Protein AF-A0A0Q9N3N2-F1 (afdb_monomer_lite)

Foldseek 3Di:
DDDDDDPDDDDDDDDDDPVVQPPHDDPDDDDDDDDDDDDDPDDDDDDDDPDPVDDPKFFPWKWKKWWWAPAFAQFKKFKFWFPDPPDDPVRDDPVNDTDGHDTFWMDDRDGHGDMDTITGNRVVCRVVPPHDTDMDMDTPGPDDTHIDDPVVDPVRHMDMDTDID

Structure (mmCIF, N/CA/C/O backbone):
data_AF-A0A0Q9N3N2-F1
#
_entry.id   AF-A0A0Q9N3N2-F1
#
loop_
_atom_site.group_PDB
_atom_site.id
_atom_site.type_symbol
_atom_site.label_atom_id
_atom_site.label_alt_id
_atom_site.label_comp_id
_atom_site.label_asym_id
_atom_site.label_entity_id
_atom_site.label_seq_id
_atom_site.pdbx_PDB_ins_code
_atom_site.Cartn_x
_atom_site.Cartn_y
_atom_site.Cartn_z
_atom_site.occupancy
_atom_site.B_iso_or_equiv
_atom_site.auth_seq_id
_atom_site.auth_comp_id
_atom_site.auth_asym_id
_atom_site.auth_atom_id
_atom_site.pdbx_PDB_model_num
ATOM 1 N N . MET A 1 1 ? -28.012 36.908 39.414 1.00 31.78 1 MET A N 1
ATOM 2 C CA . MET A 1 1 ? -27.547 35.702 40.121 1.00 31.78 1 MET A CA 1
ATOM 3 C C . MET A 1 1 ? -27.483 34.590 39.088 1.00 31.78 1 MET A C 1
ATOM 5 O O . MET A 1 1 ? -28.497 34.371 38.449 1.00 31.78 1 MET A O 1
ATOM 9 N N . LEU A 1 2 ? -26.283 34.022 38.917 1.00 21.62 2 LEU A N 1
ATOM 10 C CA . LEU A 1 2 ? -25.945 32.660 38.468 1.00 21.62 2 LEU A CA 1
ATOM 11 C C . LEU A 1 2 ? -26.595 32.115 37.179 1.00 21.62 2 LEU A C 1
ATOM 13 O O . LEU A 1 2 ? -27.801 31.908 37.106 1.00 21.62 2 LEU A O 1
ATOM 17 N N . GLY A 1 3 ? -25.739 31.846 36.188 1.00 49.81 3 GLY A N 1
ATOM 18 C CA . GLY A 1 3 ? -26.072 31.123 34.962 1.00 49.81 3 GLY A CA 1
ATOM 19 C C . GLY A 1 3 ? -25.975 29.601 35.103 1.00 49.81 3 GLY A C 1
ATOM 20 O O . GLY A 1 3 ? -25.542 29.087 36.134 1.00 49.81 3 GLY A O 1
ATOM 21 N N . VAL A 1 4 ? -26.366 28.907 34.032 1.00 34.12 4 VAL A N 1
ATOM 22 C CA . VAL A 1 4 ? -26.156 27.470 33.807 1.00 34.12 4 VAL A CA 1
ATOM 23 C C . VAL A 1 4 ? -25.870 27.294 32.315 1.00 34.12 4 VAL A C 1
ATOM 25 O O . VAL A 1 4 ? -26.721 27.633 31.493 1.00 34.12 4 VAL A O 1
ATOM 28 N N . ASP A 1 5 ? -24.681 26.804 31.968 1.00 52.81 5 ASP A N 1
ATOM 29 C CA . ASP A 1 5 ? -24.360 26.317 30.626 1.00 52.81 5 ASP A CA 1
ATOM 30 C C . ASP A 1 5 ? -24.075 24.804 30.653 1.00 52.81 5 ASP A C 1
ATOM 32 O O . ASP A 1 5 ? -23.889 24.200 31.709 1.00 52.81 5 ASP A O 1
ATOM 36 N N . ASN A 1 6 ? -24.154 24.187 29.473 1.00 50.66 6 ASN A N 1
ATOM 37 C CA . ASN A 1 6 ? -23.953 22.758 29.220 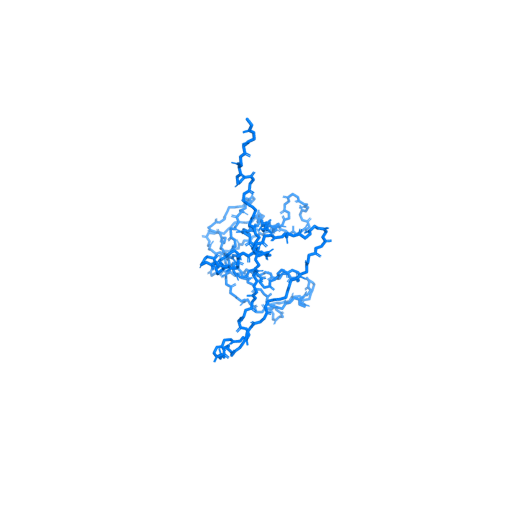1.00 50.66 6 ASN A CA 1
ATOM 38 C C . ASN A 1 6 ? -22.848 22.575 28.164 1.00 50.66 6 ASN A C 1
ATOM 40 O O . ASN A 1 6 ? -23.023 21.843 27.190 1.00 50.66 6 ASN A O 1
ATOM 44 N N . SER A 1 7 ? -21.756 23.335 28.271 1.00 47.00 7 SER A N 1
ATOM 45 C CA . SER A 1 7 ? -20.725 23.357 27.235 1.00 47.00 7 SER A CA 1
ATOM 46 C C . SER A 1 7 ? -19.322 23.409 27.834 1.00 47.00 7 SER A C 1
ATOM 48 O O . SER A 1 7 ? -19.056 24.283 28.655 1.00 47.00 7 SER A O 1
ATOM 50 N N . PRO A 1 8 ? -18.394 22.554 27.374 1.00 57.44 8 PRO A N 1
ATOM 51 C CA . PRO A 1 8 ? -18.538 21.600 26.269 1.00 57.44 8 PRO A CA 1
ATOM 52 C C . PRO A 1 8 ? -19.201 20.270 26.679 1.00 57.44 8 PRO A C 1
ATOM 54 O O . PRO A 1 8 ? -19.040 19.794 27.798 1.00 57.44 8 PRO A O 1
ATOM 57 N N . VAL A 1 9 ? -19.921 19.642 25.741 1.00 68.38 9 VAL A N 1
ATOM 58 C CA . VAL A 1 9 ? -20.279 18.218 25.837 1.00 68.38 9 VAL A CA 1
ATOM 59 C C . VAL A 1 9 ? -19.069 17.411 25.379 1.00 68.38 9 VAL A C 1
ATOM 61 O O . VAL A 1 9 ? -18.712 17.451 24.203 1.00 68.38 9 VAL A O 1
ATOM 64 N N . GLU A 1 10 ? -18.442 16.681 26.295 1.00 68.25 10 GLU A N 1
ATOM 65 C CA . GLU A 1 10 ? -17.365 15.747 25.963 1.00 68.25 10 GLU A CA 1
ATOM 66 C C . GLU A 1 10 ? -17.947 14.378 25.577 1.00 68.25 10 GLU A C 1
ATOM 68 O O . GLU A 1 10 ? -18.831 13.845 26.253 1.00 68.25 10 GLU A O 1
ATOM 73 N N . VAL A 1 11 ? -17.461 13.807 24.470 1.00 77.25 11 VAL A N 1
ATOM 74 C CA . VAL A 1 11 ? -17.853 12.480 23.972 1.00 77.25 11 VAL A CA 1
ATOM 75 C C . VAL A 1 11 ? -16.599 11.626 23.813 1.00 77.25 11 VAL A C 1
ATOM 77 O O . VAL A 1 11 ? -15.608 12.078 23.245 1.00 77.25 11 VAL A O 1
ATOM 80 N N . THR A 1 12 ? -16.650 10.383 24.292 1.00 79.44 12 THR A N 1
ATOM 81 C CA . THR A 1 12 ? -15.590 9.381 24.117 1.00 79.44 12 THR A CA 1
ATOM 82 C C . THR A 1 12 ? -16.112 8.226 23.272 1.00 79.44 12 THR A C 1
ATOM 84 O O . THR A 1 12 ? -17.246 7.784 23.464 1.00 79.44 12 THR A O 1
ATOM 87 N N . TYR A 1 13 ? -15.274 7.721 22.369 1.00 82.38 13 TYR A N 1
ATOM 88 C CA . TYR A 1 13 ? -15.574 6.593 21.491 1.00 82.38 13 TYR A CA 1
ATOM 89 C C . TYR A 1 13 ? -14.720 5.379 21.881 1.00 82.38 13 TYR A C 1
ATOM 91 O O . TYR A 1 13 ? -13.588 5.535 22.329 1.00 82.38 13 TYR A O 1
ATOM 99 N N . LEU A 1 14 ? -15.284 4.177 21.746 1.00 84.88 14 LEU A N 1
ATOM 100 C CA . LEU A 1 14 ? -14.626 2.892 22.004 1.00 84.88 14 LEU A CA 1
ATOM 101 C C . LEU A 1 14 ? -15.014 1.932 20.875 1.00 84.88 14 LEU A C 1
ATOM 103 O O . LEU A 1 14 ? -16.203 1.823 20.566 1.00 84.88 14 LEU A O 1
ATOM 107 N N . LYS A 1 15 ? -14.047 1.217 20.293 1.00 81.81 15 LYS A N 1
ATOM 108 C CA . LYS A 1 15 ? -14.289 0.219 19.242 1.00 81.81 15 LYS A CA 1
ATOM 109 C C . LYS A 1 15 ? -13.715 -1.141 19.649 1.00 81.81 15 LYS A C 1
ATOM 111 O O . LYS A 1 15 ? -12.642 -1.218 20.234 1.00 81.81 15 LYS A O 1
ATOM 116 N N . PHE A 1 16 ? -14.445 -2.216 19.349 1.00 84.69 16 PHE A N 1
ATOM 117 C CA . PHE A 1 16 ? -14.047 -3.600 19.628 1.00 84.69 16 PHE A CA 1
ATOM 118 C C . PHE A 1 16 ? -14.237 -4.448 18.365 1.00 84.69 16 PHE A C 1
ATOM 120 O O . PHE A 1 16 ? -15.294 -4.368 17.740 1.00 84.69 16 PHE A O 1
ATOM 127 N N . ASP A 1 17 ? -13.252 -5.274 18.001 1.00 83.94 17 ASP A N 1
ATOM 128 C CA . ASP A 1 17 ? -13.401 -6.241 16.907 1.00 83.94 17 ASP A CA 1
ATOM 129 C C . ASP A 1 17 ? -14.153 -7.493 17.391 1.00 83.94 17 ASP A C 1
ATOM 131 O O . ASP A 1 17 ? -13.694 -8.219 18.277 1.00 83.94 17 ASP A O 1
ATOM 135 N N . LEU A 1 18 ? -15.329 -7.740 16.808 1.00 86.94 18 LEU A N 1
ATOM 136 C CA . LEU A 1 18 ? -16.177 -8.896 17.106 1.00 86.94 18 LEU A CA 1
ATOM 137 C C . LEU A 1 18 ? -16.177 -9.952 15.987 1.00 86.94 18 LEU A C 1
ATOM 139 O O . LEU A 1 18 ? -16.938 -10.920 16.071 1.00 86.94 18 LEU A O 1
ATOM 143 N N . SER A 1 19 ? -15.335 -9.802 14.958 1.00 85.69 19 SER A N 1
ATOM 144 C CA . SER A 1 19 ? -15.280 -10.676 13.776 1.00 85.69 19 SER A CA 1
ATOM 145 C C . SER A 1 19 ? -15.131 -12.159 14.135 1.00 85.69 19 SER A C 1
ATOM 147 O O . SER A 1 19 ? -15.826 -13.015 13.586 1.00 85.69 19 SER A O 1
ATOM 149 N N . ALA A 1 20 ? -14.318 -12.467 15.149 1.00 86.06 20 ALA A N 1
ATOM 150 C CA . ALA A 1 20 ? -14.099 -13.822 15.651 1.00 86.06 20 ALA A CA 1
ATOM 151 C C . ALA A 1 20 ? -15.360 -14.502 16.228 1.00 86.06 20 ALA A C 1
ATOM 153 O O . ALA A 1 20 ? -15.357 -15.716 16.457 1.00 86.06 20 ALA A O 1
ATOM 154 N N . TYR A 1 21 ? -16.433 -13.748 16.486 1.00 88.00 21 TYR A N 1
ATOM 155 C CA . TYR A 1 21 ? -17.710 -14.235 17.013 1.00 88.00 21 TYR A CA 1
ATOM 156 C C . TYR A 1 21 ? -18.832 -14.251 15.969 1.00 88.00 21 TYR A C 1
ATOM 158 O O . TYR A 1 21 ? -19.986 -14.487 16.333 1.00 88.00 21 TYR A O 1
ATOM 166 N N . ALA A 1 22 ? -18.515 -14.049 14.686 1.00 90.69 22 ALA A N 1
ATOM 167 C CA . ALA A 1 22 ? -19.486 -14.119 13.601 1.00 90.69 22 ALA A CA 1
ATOM 168 C C . ALA A 1 22 ? -20.317 -15.416 13.657 1.00 90.69 22 ALA A C 1
ATOM 170 O O . ALA A 1 22 ? -19.797 -16.515 13.858 1.00 90.69 22 ALA A O 1
ATOM 171 N N . GLY A 1 23 ? -21.637 -15.276 13.513 1.00 91.44 23 GLY A N 1
ATOM 172 C CA . GLY A 1 23 ? -22.586 -16.392 13.570 1.00 91.44 23 GLY A CA 1
ATOM 173 C C . GLY A 1 23 ? -22.924 -16.901 14.977 1.00 91.44 23 GLY A C 1
ATOM 174 O O . GLY A 1 23 ? -23.747 -17.806 15.102 1.00 91.44 23 GLY A O 1
ATOM 175 N N . ARG A 1 24 ? -22.341 -16.335 16.043 1.00 94.00 24 ARG A N 1
ATOM 176 C CA . ARG A 1 24 ? -22.734 -16.639 17.427 1.00 94.00 24 ARG A CA 1
ATOM 177 C C . ARG A 1 24 ? -23.837 -15.696 17.904 1.00 94.00 24 ARG A C 1
ATOM 179 O O . ARG A 1 24 ? -23.878 -14.525 17.538 1.00 94.00 24 ARG A O 1
ATOM 186 N N . THR A 1 25 ? -24.689 -16.195 18.794 1.00 94.38 25 THR A N 1
ATOM 187 C CA . THR A 1 25 ? -25.685 -15.376 19.493 1.00 94.38 25 THR A CA 1
ATOM 188 C C . THR A 1 25 ? -25.077 -14.801 20.767 1.00 94.38 25 THR A C 1
ATOM 190 O O . THR A 1 25 ? -24.649 -15.554 21.645 1.00 94.38 25 THR A O 1
ATOM 193 N N . ILE A 1 26 ? -25.067 -13.474 20.893 1.00 90.12 26 ILE A N 1
ATOM 194 C CA . ILE A 1 26 ? -24.677 -12.799 22.135 1.00 90.12 26 ILE A CA 1
ATOM 195 C C . ILE A 1 26 ? -25.785 -13.028 23.168 1.00 90.12 26 ILE A C 1
ATOM 197 O O . ILE A 1 26 ? -26.899 -12.540 23.006 1.00 90.12 26 ILE A O 1
ATOM 201 N N . GLN A 1 27 ? -25.484 -13.784 24.224 1.00 94.19 27 GLN A N 1
ATOM 202 C CA . GLN A 1 27 ? -26.420 -14.017 25.334 1.00 94.19 27 GLN A CA 1
ATOM 203 C C . GLN A 1 27 ? -26.295 -12.942 26.422 1.00 94.19 27 GLN A C 1
ATOM 205 O O . GLN A 1 27 ? -27.283 -12.566 27.047 1.00 94.19 27 GLN A O 1
ATOM 210 N N . SER A 1 28 ? -25.083 -12.432 26.637 1.00 92.31 28 SER A N 1
ATOM 211 C CA . SER A 1 28 ? -24.788 -11.323 27.541 1.00 92.31 28 SER A CA 1
ATOM 212 C C . SER A 1 28 ? -23.519 -10.602 27.085 1.00 92.31 28 SER A C 1
ATOM 214 O O . SER A 1 28 ? -22.662 -11.186 26.420 1.00 92.31 28 SER A O 1
ATOM 216 N N . ALA A 1 29 ? -23.406 -9.321 27.431 1.00 89.19 29 ALA A N 1
ATOM 217 C CA . ALA A 1 29 ? -22.206 -8.519 27.233 1.00 89.19 29 ALA A CA 1
ATOM 218 C C . ALA A 1 29 ? -22.065 -7.544 28.406 1.00 89.19 29 ALA A C 1
ATOM 220 O O . ALA A 1 29 ? -23.048 -6.937 28.831 1.00 89.19 29 ALA A O 1
ATOM 221 N N . THR A 1 30 ? -20.844 -7.387 28.912 1.00 91.25 30 THR 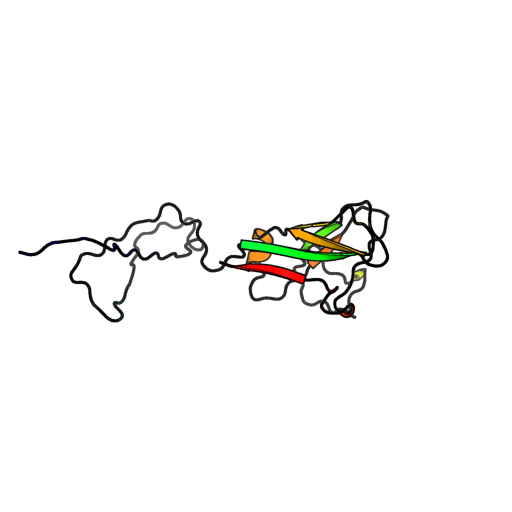A N 1
ATOM 222 C CA . THR A 1 30 ? -20.541 -6.484 30.027 1.00 91.25 30 THR A CA 1
ATOM 223 C C . THR A 1 30 ? -19.396 -5.572 29.618 1.00 91.25 30 THR A C 1
ATOM 225 O O . THR A 1 30 ? -18.283 -6.046 29.403 1.00 91.25 30 THR A O 1
ATOM 228 N N . LEU A 1 31 ? -19.653 -4.265 29.543 1.00 87.56 31 LEU A N 1
ATOM 229 C CA . LEU A 1 31 ? -18.605 -3.256 29.402 1.00 87.56 31 LEU A CA 1
ATOM 230 C C . LEU A 1 31 ? -18.087 -2.875 30.794 1.00 87.56 31 LEU A C 1
ATOM 232 O O . LEU A 1 31 ? -18.861 -2.436 31.642 1.00 87.56 31 LEU A O 1
ATOM 236 N N . GLN A 1 32 ? -16.785 -3.034 31.028 1.00 87.44 32 GLN A N 1
ATOM 237 C CA . GLN A 1 32 ? -16.130 -2.613 32.267 1.00 87.44 32 GLN A CA 1
ATOM 238 C C . GLN A 1 32 ? -15.282 -1.367 32.012 1.00 87.44 32 GLN A C 1
ATOM 240 O O . GLN A 1 32 ? -14.454 -1.356 31.106 1.00 87.44 32 GLN A O 1
ATOM 245 N N . LEU A 1 33 ? -15.478 -0.326 32.824 1.00 83.44 33 LEU A N 1
ATOM 246 C CA . LEU A 1 33 ? -14.746 0.941 32.756 1.00 83.44 33 LEU A CA 1
ATOM 247 C C . LEU A 1 33 ? -14.245 1.320 34.152 1.00 83.44 33 LEU A C 1
ATOM 249 O O . LEU A 1 33 ? -14.860 0.965 35.160 1.00 83.44 33 LEU A O 1
ATOM 253 N N . ARG A 1 34 ? -13.148 2.080 34.218 1.00 81.50 34 ARG A N 1
ATOM 254 C CA . ARG A 1 34 ? -12.584 2.590 35.474 1.00 81.50 34 ARG A CA 1
ATOM 255 C C . ARG A 1 34 ? -12.360 4.098 35.370 1.00 81.50 34 ARG A C 1
ATOM 257 O O . ARG A 1 34 ? -11.793 4.559 34.386 1.00 81.50 34 ARG A O 1
ATOM 264 N N . SER A 1 35 ? -12.780 4.858 36.384 1.00 77.62 35 SER A N 1
ATOM 265 C CA . SER A 1 35 ? -12.454 6.290 36.471 1.00 77.62 35 SER A CA 1
ATOM 266 C C . SER A 1 35 ? -10.996 6.465 36.908 1.00 77.62 35 SER A C 1
ATOM 268 O O . SER A 1 35 ? -10.553 5.816 37.859 1.00 77.62 35 SER A O 1
ATOM 270 N N . ALA A 1 36 ? -10.248 7.303 36.187 1.00 70.44 36 ALA A N 1
ATOM 271 C CA . ALA A 1 36 ? -8.803 7.452 36.355 1.00 70.44 36 ALA A CA 1
ATOM 272 C C . ALA A 1 36 ? -8.383 8.606 37.287 1.00 70.44 36 ALA A C 1
ATOM 274 O O . ALA A 1 36 ? -7.284 8.546 37.832 1.00 70.44 36 ALA A O 1
ATOM 275 N N . GLY A 1 37 ? -9.218 9.636 37.499 1.00 69.38 37 GLY A N 1
ATOM 276 C CA . GLY A 1 37 ? -8.800 10.826 38.263 1.00 69.38 37 GLY A CA 1
ATOM 277 C C . GLY A 1 37 ? -9.923 11.641 38.905 1.00 69.38 37 GLY A C 1
ATOM 278 O O . GLY A 1 37 ? -9.832 11.973 40.084 1.00 69.38 37 GLY A O 1
ATOM 279 N N . SER A 1 38 ? -11.002 11.924 38.175 1.00 68.25 38 SER A N 1
ATOM 280 C CA . SER A 1 38 ? -12.192 12.607 38.695 1.00 68.25 38 SER A CA 1
ATOM 281 C C . SER A 1 38 ? -13.444 11.782 38.394 1.00 68.25 38 SER A C 1
ATOM 283 O O . SER A 1 38 ? -13.738 11.427 37.252 1.00 68.25 38 SER A O 1
ATOM 285 N N . GLY A 1 39 ? -14.178 11.413 39.444 1.00 65.50 39 GLY A N 1
ATOM 286 C CA . GLY A 1 39 ? -15.471 10.751 39.302 1.00 65.50 39 GLY A CA 1
ATOM 287 C C . GLY A 1 39 ? -16.548 11.760 38.907 1.00 65.50 39 GLY A C 1
ATOM 288 O O . GLY A 1 39 ? -16.648 12.820 39.521 1.00 65.50 39 GLY A O 1
ATOM 289 N N . SER A 1 40 ? -17.363 11.423 37.910 1.00 72.94 40 SER A N 1
ATOM 290 C CA . SER A 1 40 ? -18.607 12.143 37.620 1.00 72.94 40 SER A CA 1
ATOM 291 C C . SER A 1 40 ? -19.708 11.656 38.565 1.00 72.94 40 SER A C 1
ATOM 293 O O . SER A 1 40 ? -19.828 10.455 38.809 1.00 72.94 40 SER A O 1
ATOM 295 N N . THR A 1 41 ? -20.524 12.572 39.089 1.00 78.38 41 THR A N 1
ATOM 296 C CA . THR A 1 41 ? -21.789 12.239 39.772 1.00 78.38 41 THR A CA 1
ATOM 297 C C . THR A 1 41 ? -22.966 12.144 38.796 1.00 78.38 41 THR A C 1
ATOM 299 O O . THR A 1 41 ? -24.072 11.780 39.194 1.00 78.38 41 THR A O 1
ATOM 302 N N . GLY A 1 42 ? -22.743 12.483 37.522 1.00 76.62 42 GLY A N 1
ATOM 303 C CA . GLY A 1 42 ? -23.734 12.428 36.456 1.00 76.62 42 GLY A CA 1
ATOM 304 C C . GLY A 1 42 ? -23.919 11.026 35.874 1.00 76.62 42 GLY A C 1
ATOM 305 O O . GLY A 1 42 ? -23.092 10.131 36.038 1.00 76.62 42 GLY A O 1
ATOM 306 N N . THR A 1 43 ? -25.027 10.839 35.155 1.00 79.69 43 THR A N 1
ATOM 307 C CA . THR A 1 43 ? -25.271 9.609 34.390 1.00 79.69 43 THR A CA 1
ATOM 308 C C . THR A 1 43 ? -24.472 9.641 33.092 1.00 79.69 43 THR A C 1
ATOM 310 O O . THR A 1 43 ? -24.661 10.534 32.267 1.00 79.69 43 THR A O 1
ATOM 313 N N . GLN A 1 44 ? -23.622 8.637 32.879 1.00 79.50 44 GLN A N 1
ATOM 314 C CA . GLN A 1 44 ? -22.937 8.446 31.603 1.00 79.50 44 GLN A CA 1
ATOM 315 C C . GLN A 1 44 ? -23.824 7.612 30.671 1.00 79.50 44 GLN A C 1
ATOM 317 O O . GLN A 1 44 ? -24.103 6.446 30.945 1.00 79.50 44 GLN A O 1
ATOM 322 N N . ASN A 1 45 ? -24.282 8.210 29.572 1.00 84.38 45 ASN A N 1
ATOM 323 C CA . ASN A 1 45 ? -25.092 7.514 28.573 1.00 84.38 45 ASN A CA 1
ATOM 324 C C . ASN A 1 45 ? -24.189 6.787 27.573 1.00 84.38 45 ASN A C 1
ATOM 326 O O . ASN A 1 45 ? -23.353 7.418 26.931 1.00 84.38 45 ASN A O 1
ATOM 330 N N . ILE A 1 46 ? -24.398 5.482 27.402 1.00 83.25 46 ILE A N 1
ATOM 331 C CA . ILE A 1 46 ? -23.707 4.671 26.394 1.00 83.25 46 ILE A CA 1
ATOM 332 C C . ILE A 1 46 ? -24.637 4.509 25.192 1.00 83.25 46 ILE A C 1
ATOM 334 O O . ILE A 1 46 ? -25.811 4.172 25.350 1.00 83.25 46 ILE A O 1
ATOM 338 N N . LYS A 1 47 ? -24.117 4.761 23.990 1.00 85.06 47 LYS A N 1
ATOM 339 C CA . LYS A 1 47 ? -24.855 4.638 22.731 1.00 85.06 47 LYS A CA 1
ATOM 340 C C . LYS A 1 47 ? -24.038 3.834 21.731 1.00 85.06 47 LYS A C 1
ATOM 342 O O . LYS A 1 47 ? -22.813 3.899 21.742 1.00 85.06 47 LYS A O 1
ATOM 347 N N . LEU A 1 48 ? -24.734 3.109 20.859 1.00 85.00 48 LEU A N 1
ATOM 348 C CA . LEU A 1 48 ? -24.113 2.547 19.666 1.00 85.00 48 LEU A CA 1
ATOM 349 C C . LEU A 1 48 ? -23.769 3.679 18.698 1.00 85.00 48 LEU A C 1
ATOM 351 O O . LEU A 1 48 ? -24.533 4.637 18.553 1.00 85.00 48 LEU A O 1
ATOM 355 N N . VAL A 1 49 ? -22.630 3.540 18.035 1.00 81.44 49 VAL A N 1
ATOM 356 C CA . VAL A 1 49 ? -22.205 4.418 16.949 1.00 81.44 49 VAL A CA 1
ATOM 357 C C . VAL A 1 49 ? -22.566 3.711 15.648 1.00 81.44 49 VAL A C 1
ATOM 359 O O . VAL A 1 49 ? -22.192 2.558 15.460 1.00 81.44 49 VAL A O 1
ATOM 362 N N . ALA A 1 50 ? -23.360 4.365 14.799 1.00 84.62 50 ALA A N 1
ATOM 363 C CA . ALA A 1 50 ? -23.843 3.762 13.554 1.00 84.62 50 ALA A CA 1
ATOM 364 C C . ALA A 1 50 ? -22.768 3.718 12.459 1.00 84.62 50 ALA A C 1
ATOM 366 O O . ALA A 1 50 ? -22.780 2.813 11.633 1.00 84.62 50 ALA A O 1
ATOM 367 N N . ASP A 1 51 ? -21.871 4.703 12.461 1.00 78.12 51 ASP A N 1
ATOM 368 C CA . ASP A 1 51 ? -20.684 4.728 11.617 1.00 78.12 51 ASP A CA 1
ATOM 369 C C . ASP A 1 51 ? -19.491 4.230 12.434 1.00 78.12 51 ASP A C 1
ATOM 371 O O . ASP A 1 51 ? -18.927 4.950 13.258 1.00 78.12 51 ASP A O 1
ATOM 375 N N . ASP A 1 52 ? -19.142 2.968 12.232 1.00 71.06 52 ASP A N 1
ATOM 376 C CA . ASP A 1 52 ? -17.964 2.337 12.802 1.00 71.06 52 ASP A CA 1
ATOM 377 C C . ASP A 1 52 ? -16.859 2.166 11.753 1.00 71.06 52 ASP A C 1
ATOM 379 O O . ASP A 1 52 ? -15.960 1.351 11.938 1.00 71.06 52 ASP A O 1
ATOM 383 N N . THR A 1 53 ? -16.871 2.937 10.661 1.00 70.62 53 THR A N 1
ATOM 384 C CA . THR A 1 53 ? -15.861 2.808 9.598 1.00 70.62 53 THR A CA 1
ATOM 385 C C . THR A 1 53 ? -14.494 3.377 9.988 1.00 70.62 53 THR A C 1
ATOM 387 O O . THR A 1 53 ? -13.498 3.084 9.329 1.00 70.62 53 THR A O 1
ATOM 390 N N . TRP A 1 54 ? -14.407 4.125 11.093 1.00 68.25 54 TRP A N 1
ATOM 391 C CA . TRP A 1 54 ? -13.148 4.669 11.598 1.00 68.25 54 TRP A CA 1
ATOM 392 C C . TRP A 1 54 ? -12.173 3.571 12.056 1.00 68.25 54 TRP A C 1
ATOM 394 O O . TRP A 1 54 ? -12.551 2.612 12.738 1.00 68.25 54 TRP A O 1
ATOM 404 N N . THR A 1 55 ? -10.901 3.715 11.692 1.00 64.12 55 THR A N 1
ATOM 405 C CA . THR A 1 55 ? -9.812 2.794 12.042 1.00 64.12 55 THR A CA 1
ATOM 406 C C . THR A 1 55 ? -8.791 3.494 12.933 1.00 64.12 55 THR A C 1
ATOM 408 O O . THR A 1 55 ? -8.412 4.620 12.638 1.00 64.12 55 THR A O 1
ATOM 411 N N . GLU A 1 56 ? -8.308 2.811 13.975 1.00 60.31 56 GLU A N 1
ATOM 412 C CA . GLU A 1 56 ? -7.303 3.346 14.916 1.00 60.31 56 GLU A CA 1
ATOM 413 C C . GLU A 1 56 ? -5.852 3.221 14.421 1.00 60.31 56 GLU A C 1
ATOM 415 O O . GLU A 1 56 ? -4.957 3.821 15.007 1.00 60.31 56 GLU A O 1
ATOM 420 N N . THR A 1 57 ? -5.597 2.431 13.373 1.00 63.09 57 THR A N 1
ATOM 421 C CA . THR A 1 57 ? -4.240 2.083 12.907 1.00 63.09 57 THR A CA 1
ATOM 422 C C . THR A 1 57 ? -4.199 1.796 11.398 1.00 63.09 57 THR A C 1
ATOM 424 O O . THR A 1 57 ? -3.706 0.759 10.949 1.00 63.09 57 THR A O 1
ATOM 427 N N . GLY A 1 58 ? -4.773 2.691 10.590 1.00 74.69 58 GLY A N 1
ATOM 428 C CA . GLY A 1 58 ? -4.887 2.514 9.142 1.00 74.69 58 GLY A CA 1
ATOM 429 C C . GLY A 1 58 ? -3.769 3.186 8.341 1.00 74.69 58 GLY A C 1
ATOM 430 O O . GLY A 1 58 ? -3.238 4.225 8.726 1.00 74.69 58 GLY A O 1
ATOM 431 N N . ILE A 1 59 ? -3.450 2.619 7.175 1.00 84.81 59 ILE A N 1
ATOM 432 C CA . ILE A 1 59 ? -2.809 3.383 6.097 1.00 84.81 59 ILE A CA 1
ATOM 433 C C . ILE A 1 59 ? -3.918 4.206 5.431 1.00 84.81 59 ILE A C 1
ATOM 435 O O . ILE A 1 59 ? -4.875 3.635 4.925 1.00 84.81 59 ILE A O 1
ATOM 439 N N . GLU A 1 60 ? -3.804 5.529 5.408 1.00 90.00 60 GLU A N 1
ATOM 440 C CA . GLU A 1 60 ? -4.728 6.415 4.687 1.00 90.00 60 GLU A CA 1
ATOM 441 C C . GLU A 1 60 ? -4.362 6.511 3.205 1.00 90.00 60 GLU A C 1
ATOM 443 O O . GLU A 1 60 ? -5.222 6.512 2.324 1.00 90.00 60 GLU A O 1
ATOM 448 N N . SER A 1 61 ? -3.061 6.580 2.917 1.00 92.75 61 SER A N 1
ATOM 449 C CA . SER A 1 61 ? -2.547 6.592 1.554 1.00 92.75 61 SER A CA 1
ATOM 450 C C . SER A 1 61 ? -1.200 5.887 1.471 1.00 92.75 61 SER A C 1
ATOM 452 O O . SER A 1 61 ? -0.400 5.927 2.406 1.00 92.75 61 SER A O 1
ATOM 454 N N . ALA A 1 62 ? -0.946 5.247 0.333 1.00 96.62 62 ALA A N 1
ATOM 455 C CA . ALA A 1 62 ? 0.338 4.647 0.016 1.00 96.62 62 ALA A CA 1
ATOM 456 C C . ALA A 1 62 ? 0.748 5.056 -1.397 1.00 96.62 62 ALA A C 1
ATOM 458 O O . ALA A 1 62 ? 0.004 4.856 -2.355 1.00 96.62 62 ALA A O 1
ATOM 459 N N . THR A 1 63 ? 1.936 5.640 -1.527 1.00 98.19 63 THR A N 1
ATOM 460 C CA . THR A 1 63 ? 2.514 6.040 -2.811 1.00 98.19 63 THR A CA 1
ATOM 461 C C . THR A 1 63 ? 3.897 5.433 -2.955 1.00 98.19 63 THR A C 1
ATOM 463 O O . THR A 1 63 ? 4.809 5.758 -2.192 1.00 98.19 63 THR A O 1
ATOM 466 N N . LEU A 1 64 ? 4.071 4.586 -3.964 1.00 98.38 64 LEU A N 1
ATOM 467 C CA . LEU A 1 64 ? 5.378 4.093 -4.369 1.00 98.38 64 LEU A CA 1
ATOM 468 C C . LEU A 1 64 ? 5.998 5.082 -5.352 1.00 98.38 64 LEU A C 1
ATOM 470 O O . LEU A 1 64 ? 5.427 5.375 -6.398 1.00 98.38 64 LEU A O 1
ATOM 474 N N . GLN A 1 65 ? 7.170 5.605 -5.020 1.00 98.38 65 GLN A N 1
ATOM 475 C CA . GLN A 1 65 ? 7.951 6.456 -5.901 1.00 98.38 65 GLN A CA 1
ATOM 476 C C . GLN A 1 65 ? 9.048 5.638 -6.558 1.00 98.38 65 GLN A C 1
ATOM 478 O O . GLN A 1 65 ? 9.936 5.136 -5.868 1.00 98.38 65 GLN A O 1
ATOM 483 N N . LEU A 1 66 ? 8.992 5.531 -7.883 1.00 98.12 66 LEU A N 1
ATOM 484 C CA . LEU A 1 66 ? 10.005 4.865 -8.700 1.00 98.12 66 LEU A CA 1
ATOM 485 C C . LEU A 1 66 ? 10.568 5.845 -9.720 1.00 98.12 66 LEU A C 1
ATOM 487 O O . LEU A 1 66 ? 9.880 6.770 -10.154 1.00 98.12 66 LEU A O 1
ATOM 491 N N . ARG A 1 67 ? 11.815 5.625 -10.131 1.00 97.75 67 ARG A N 1
ATOM 492 C CA . ARG A 1 67 ? 12.453 6.399 -11.192 1.00 97.75 67 ARG A CA 1
ATOM 493 C C . ARG A 1 67 ? 12.958 5.468 -12.279 1.00 97.75 67 ARG A C 1
ATOM 495 O O . ARG A 1 67 ? 13.706 4.539 -11.983 1.00 97.75 67 ARG A O 1
ATOM 502 N N . SER A 1 68 ? 12.561 5.739 -13.516 1.00 97.12 68 SER A N 1
ATOM 503 C CA . SER A 1 68 ? 13.139 5.097 -14.694 1.00 97.12 68 SER A CA 1
ATOM 504 C C . SER A 1 68 ? 14.585 5.554 -14.895 1.00 97.12 68 SER A C 1
ATOM 506 O O . SER A 1 68 ? 14.907 6.732 -14.723 1.00 97.12 68 SER A O 1
ATOM 508 N N . ALA A 1 69 ? 15.454 4.620 -15.262 1.00 95.44 69 ALA A N 1
ATOM 509 C CA . ALA A 1 69 ? 16.888 4.817 -15.402 1.00 95.44 69 ALA A CA 1
ATOM 510 C C . ALA A 1 69 ? 17.272 4.942 -16.883 1.00 95.44 69 ALA A C 1
ATOM 512 O O . ALA A 1 69 ? 16.939 5.949 -17.503 1.00 95.44 69 ALA A O 1
ATOM 513 N N . GLY A 1 70 ? 17.977 3.948 -17.438 1.00 94.50 70 GLY A N 1
ATOM 514 C CA . GLY A 1 70 ? 18.507 3.944 -18.807 1.00 94.50 70 GLY A CA 1
ATOM 515 C C . GLY A 1 70 ? 17.461 3.742 -19.906 1.00 94.50 70 GLY A C 1
ATOM 516 O O . GLY A 1 70 ? 17.699 4.126 -21.051 1.00 94.50 70 GLY A O 1
ATOM 517 N N . SER A 1 71 ? 16.284 3.222 -19.562 1.00 94.00 71 SER A N 1
ATOM 518 C CA . SER A 1 71 ? 15.181 2.974 -20.490 1.00 94.00 71 SER A CA 1
ATOM 519 C C . SER A 1 71 ? 13.825 3.330 -19.874 1.00 94.00 71 SER A C 1
ATOM 521 O O . SER A 1 71 ? 13.676 3.415 -18.655 1.00 94.00 71 SER A O 1
ATOM 523 N N . GLY A 1 72 ? 12.848 3.582 -20.745 1.00 93.94 72 GLY A N 1
ATOM 524 C CA . GLY A 1 72 ? 11.425 3.650 -20.423 1.00 93.94 72 GLY A CA 1
ATOM 525 C C . GLY A 1 72 ? 10.673 2.557 -21.185 1.00 93.94 72 GLY A C 1
ATOM 526 O O . GLY A 1 72 ? 11.201 2.007 -22.149 1.00 93.94 72 GLY A O 1
ATOM 527 N N . SER A 1 73 ? 9.440 2.276 -20.774 1.00 96.94 73 SER A N 1
ATOM 528 C CA . SER A 1 73 ? 8.567 1.271 -21.384 1.00 96.94 73 SER A CA 1
ATOM 529 C C . SER A 1 73 ? 7.281 1.907 -21.896 1.00 96.94 73 SER A C 1
ATOM 531 O O . SER A 1 73 ? 6.658 2.732 -21.234 1.00 96.94 73 SER A O 1
ATOM 533 N N . THR A 1 74 ? 6.847 1.486 -23.074 1.00 96.19 74 THR A N 1
ATOM 534 C CA . THR A 1 74 ? 5.549 1.841 -23.655 1.00 96.19 74 THR A CA 1
ATOM 535 C C . THR A 1 74 ? 4.390 1.040 -23.061 1.00 96.19 74 THR A C 1
ATOM 537 O O . THR A 1 74 ? 3.234 1.426 -23.230 1.00 96.19 74 THR A O 1
ATOM 540 N N . GLY A 1 75 ? 4.680 -0.060 -22.362 1.00 95.81 75 GLY A N 1
ATOM 541 C CA . GLY A 1 75 ? 3.681 -0.927 -21.750 1.00 95.81 75 GLY A CA 1
ATOM 542 C C . GLY A 1 75 ? 3.336 -0.557 -20.310 1.00 95.81 75 GLY A C 1
ATOM 543 O O . GLY A 1 75 ? 3.893 0.372 -19.723 1.00 95.81 75 GLY A O 1
ATOM 544 N N . THR A 1 76 ? 2.429 -1.342 -19.727 1.00 96.44 76 THR A N 1
ATOM 545 C CA . THR A 1 76 ? 2.048 -1.262 -18.313 1.00 96.44 76 THR A CA 1
ATOM 546 C C . THR A 1 76 ? 2.768 -2.330 -17.501 1.00 96.44 76 THR A C 1
ATOM 548 O O . THR A 1 76 ? 2.798 -3.503 -17.867 1.00 96.44 76 THR A O 1
ATO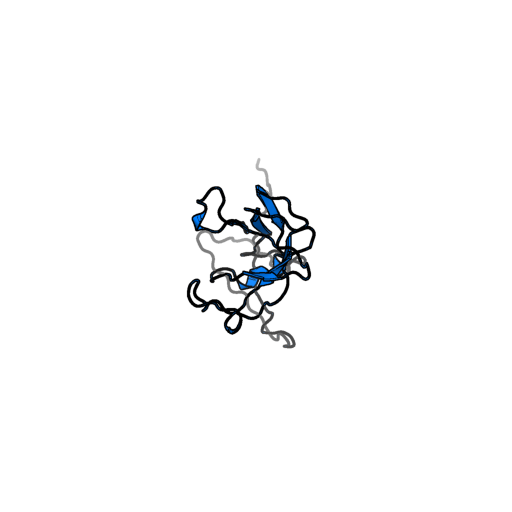M 551 N N . GLN A 1 77 ? 3.321 -1.910 -16.375 1.00 97.31 77 GLN A N 1
ATOM 552 C CA . GLN A 1 77 ? 3.944 -2.733 -15.362 1.00 97.31 77 GLN A CA 1
ATOM 553 C C . GLN A 1 77 ? 2.993 -2.841 -14.170 1.00 97.31 77 GLN A C 1
ATOM 555 O O . GLN A 1 77 ? 2.537 -1.820 -13.651 1.00 97.31 77 GLN A O 1
ATOM 560 N N . ASN A 1 78 ? 2.703 -4.053 -13.708 1.00 97.75 78 ASN A N 1
ATOM 561 C CA . ASN A 1 78 ? 1.848 -4.268 -12.543 1.00 97.75 78 ASN A CA 1
ATOM 562 C C . ASN A 1 78 ? 2.716 -4.456 -11.305 1.00 97.75 78 ASN A C 1
ATOM 564 O O . ASN A 1 78 ? 3.570 -5.337 -11.275 1.00 97.75 78 ASN A O 1
ATOM 568 N N . ILE A 1 79 ? 2.459 -3.666 -10.270 1.00 98.25 79 ILE A N 1
ATOM 569 C CA . ILE A 1 79 ? 3.068 -3.815 -8.952 1.00 98.25 79 ILE A CA 1
ATOM 570 C C . ILE A 1 79 ? 2.215 -4.806 -8.167 1.00 98.25 79 ILE A C 1
ATOM 572 O O . ILE A 1 79 ? 0.994 -4.637 -8.077 1.00 98.25 79 ILE A O 1
ATOM 576 N N . LYS A 1 80 ? 2.847 -5.844 -7.620 1.00 98.12 80 LYS A N 1
ATOM 577 C CA . LYS A 1 80 ? 2.200 -6.966 -6.936 1.00 98.12 80 LYS A CA 1
ATOM 578 C C . LYS A 1 80 ? 2.848 -7.239 -5.587 1.00 98.12 80 LYS A C 1
ATOM 580 O O . LYS A 1 80 ? 4.058 -7.075 -5.439 1.00 98.12 80 LYS A O 1
ATOM 585 N N . LEU A 1 81 ? 2.043 -7.688 -4.630 1.00 96.69 81 LEU A N 1
ATOM 586 C CA . LEU A 1 81 ? 2.547 -8.199 -3.356 1.00 96.69 81 LEU A CA 1
ATOM 587 C C . LEU A 1 81 ? 3.339 -9.485 -3.572 1.00 96.69 81 LEU A C 1
ATOM 589 O O . LEU A 1 81 ? 3.020 -10.285 -4.454 1.00 96.69 81 LEU A O 1
ATOM 593 N N . VAL A 1 82 ? 4.339 -9.695 -2.731 1.00 96.25 82 VAL A N 1
ATOM 594 C CA . VAL A 1 82 ? 5.090 -10.940 -2.634 1.00 96.25 82 VAL A CA 1
ATOM 595 C C . VAL A 1 82 ? 5.011 -11.387 -1.182 1.00 96.25 82 VAL A C 1
ATOM 597 O O . VAL A 1 82 ? 5.493 -10.688 -0.306 1.00 96.25 82 VAL A O 1
ATOM 600 N N . ALA A 1 83 ? 4.374 -12.531 -0.932 1.00 92.50 83 ALA A N 1
ATOM 601 C CA . ALA A 1 83 ? 4.134 -13.015 0.431 1.00 92.50 83 ALA A CA 1
ATOM 602 C C . ALA A 1 83 ? 5.364 -13.681 1.078 1.00 92.50 83 ALA A C 1
ATOM 604 O O . ALA A 1 83 ? 5.373 -13.930 2.278 1.00 92.50 83 ALA A O 1
ATOM 605 N N . ASP A 1 84 ? 6.368 -14.045 0.278 1.00 91.81 84 ASP A N 1
ATOM 606 C CA . ASP A 1 84 ? 7.610 -14.639 0.765 1.00 91.81 84 ASP A CA 1
ATOM 607 C C . ASP A 1 84 ? 8.674 -13.548 0.927 1.00 91.81 84 ASP A C 1
ATOM 609 O O . ASP A 1 84 ? 9.198 -13.045 -0.066 1.00 91.81 84 ASP A O 1
ATOM 613 N N . ASP A 1 85 ? 9.002 -13.218 2.176 1.00 92.00 85 ASP A N 1
ATOM 614 C CA . ASP A 1 85 ? 10.038 -12.246 2.554 1.00 92.00 85 ASP A CA 1
ATOM 615 C C . ASP A 1 85 ? 11.408 -12.887 2.833 1.00 92.00 85 ASP A C 1
ATOM 617 O O . ASP A 1 85 ? 12.305 -12.246 3.383 1.00 92.00 85 ASP A O 1
ATOM 621 N N . THR A 1 86 ? 11.586 -14.173 2.520 1.00 90.06 86 THR A N 1
ATOM 622 C CA . THR A 1 86 ? 12.817 -14.912 2.853 1.00 90.06 86 THR A CA 1
ATOM 623 C C . THR A 1 86 ? 13.878 -14.863 1.754 1.00 90.06 86 THR A C 1
ATOM 625 O O . THR A 1 86 ? 14.996 -15.353 1.943 1.00 90.06 86 THR A O 1
ATOM 628 N N . TRP A 1 87 ? 13.560 -14.259 0.606 1.00 89.50 87 TRP A N 1
ATOM 629 C CA . TRP A 1 87 ? 14.504 -14.103 -0.494 1.00 89.50 87 TRP A CA 1
ATOM 630 C C . TRP A 1 87 ? 15.629 -13.124 -0.135 1.00 89.50 87 TRP A C 1
ATOM 632 O O . TRP A 1 87 ? 15.454 -12.161 0.608 1.00 89.50 87 TRP A O 1
ATOM 642 N N . THR A 1 88 ? 16.810 -13.361 -0.702 1.00 87.62 88 THR A N 1
ATOM 643 C CA . THR A 1 88 ? 17.962 -12.465 -0.569 1.00 87.62 88 THR A CA 1
ATOM 644 C C . THR A 1 88 ? 18.324 -11.872 -1.924 1.00 87.62 88 THR A C 1
ATOM 646 O O . THR A 1 88 ? 18.202 -12.534 -2.958 1.00 87.62 88 THR A O 1
ATOM 649 N N . GLU A 1 89 ? 18.817 -10.631 -1.929 1.00 81.75 89 GLU A N 1
ATOM 650 C CA . GLU A 1 89 ? 19.189 -9.913 -3.160 1.00 81.75 89 GLU A CA 1
ATOM 651 C C . GLU A 1 89 ? 20.208 -10.669 -4.021 1.00 81.75 89 GLU A C 1
ATOM 653 O O . GLU A 1 89 ? 20.180 -10.569 -5.243 1.00 81.75 89 GLU A O 1
ATOM 658 N N . THR A 1 90 ? 21.087 -11.457 -3.401 1.00 86.75 90 THR A N 1
ATOM 659 C CA . THR A 1 90 ? 22.110 -12.242 -4.104 1.00 86.75 90 THR A CA 1
ATOM 660 C C . THR A 1 90 ? 21.672 -13.670 -4.431 1.00 86.75 90 THR A C 1
ATOM 662 O O . THR A 1 90 ? 22.331 -14.333 -5.229 1.00 86.75 90 THR A O 1
ATOM 665 N N . GLY A 1 91 ? 20.589 -14.161 -3.820 1.00 84.88 91 GLY A N 1
ATOM 666 C CA . GLY A 1 91 ? 20.105 -15.536 -3.970 1.00 84.88 91 GLY A CA 1
ATOM 667 C C . GLY A 1 91 ? 18.971 -15.701 -4.981 1.00 84.88 91 GLY A C 1
ATOM 668 O O . GLY A 1 91 ? 18.670 -16.829 -5.380 1.00 84.88 91 GLY A O 1
ATOM 669 N N . ILE A 1 92 ? 18.336 -14.606 -5.410 1.00 89.00 92 ILE A N 1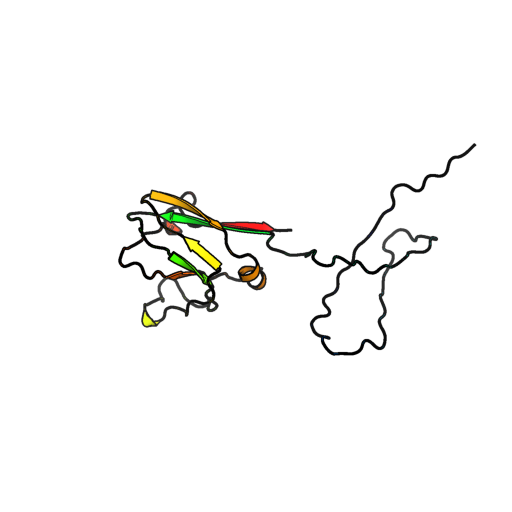
ATOM 670 C CA . ILE A 1 92 ? 17.218 -14.677 -6.347 1.00 89.00 92 ILE A CA 1
ATOM 671 C C . ILE A 1 92 ? 17.711 -15.024 -7.760 1.00 89.00 92 ILE A C 1
ATOM 673 O O . ILE A 1 92 ? 18.552 -14.356 -8.356 1.00 89.00 92 ILE A O 1
ATOM 677 N N . THR A 1 93 ? 17.168 -16.104 -8.313 1.00 91.56 93 THR A N 1
ATOM 678 C CA . THR A 1 93 ? 17.317 -16.474 -9.727 1.00 91.56 93 THR A CA 1
ATOM 679 C C . THR A 1 93 ? 15.936 -16.540 -10.355 1.00 91.56 93 THR A C 1
ATOM 681 O O . THR A 1 93 ? 14.934 -16.529 -9.641 1.00 91.56 93 THR A O 1
ATOM 684 N N . TYR A 1 94 ? 15.851 -16.669 -11.683 1.00 87.12 94 TYR A N 1
ATOM 685 C CA . TYR A 1 94 ? 14.552 -16.838 -12.332 1.00 87.12 94 TYR A CA 1
ATOM 686 C C . TYR A 1 94 ? 13.761 -17.993 -11.700 1.00 87.12 94 TYR A C 1
ATOM 688 O O . TYR A 1 94 ? 12.616 -17.800 -11.314 1.00 87.12 94 TYR A O 1
ATOM 696 N N . SER A 1 95 ? 14.368 -19.163 -11.508 1.00 92.25 95 SER A N 1
ATOM 697 C CA . SER A 1 95 ? 13.680 -20.333 -10.946 1.00 92.25 95 SER A CA 1
ATOM 698 C C . SER A 1 95 ? 13.373 -20.233 -9.448 1.00 92.25 95 SER A C 1
ATOM 700 O O . SER A 1 95 ? 12.483 -20.933 -8.982 1.00 92.25 95 SER A O 1
ATOM 702 N N . LEU A 1 96 ? 14.099 -19.391 -8.704 1.00 90.88 96 LEU A N 1
ATOM 703 C CA . LEU A 1 96 ? 13.929 -19.200 -7.256 1.00 90.88 96 LEU A CA 1
ATOM 704 C C . LEU A 1 96 ? 13.114 -17.950 -6.900 1.00 90.88 96 LEU A C 1
ATOM 706 O O . LEU A 1 96 ? 12.962 -17.643 -5.721 1.00 90.88 96 LEU A O 1
ATOM 710 N N . ARG A 1 97 ? 12.623 -17.199 -7.893 1.00 92.31 97 ARG A N 1
ATOM 711 C CA . ARG A 1 97 ? 11.854 -15.982 -7.630 1.00 92.31 97 ARG A CA 1
ATOM 712 C C . ARG A 1 97 ? 10.568 -16.324 -6.867 1.00 92.31 97 ARG A C 1
ATOM 714 O O . ARG A 1 97 ? 9.858 -17.247 -7.282 1.00 92.31 97 ARG A O 1
ATOM 721 N N . PRO A 1 98 ? 10.229 -15.568 -5.815 1.00 94.25 98 PRO A N 1
ATOM 722 C CA . PRO A 1 98 ? 8.931 -15.684 -5.175 1.00 94.25 98 PRO A CA 1
ATOM 723 C C . PRO A 1 98 ? 7.775 -15.529 -6.167 1.00 94.25 98 PRO A C 1
ATOM 725 O O . PRO A 1 98 ? 7.868 -14.804 -7.164 1.00 94.25 98 PRO A O 1
ATOM 728 N N . ALA A 1 99 ? 6.663 -16.204 -5.884 1.00 95.38 99 ALA A N 1
ATOM 729 C CA . ALA A 1 99 ? 5.447 -16.042 -6.666 1.00 95.38 99 ALA A CA 1
ATOM 730 C C . ALA A 1 99 ? 4.867 -14.632 -6.467 1.00 95.38 99 ALA A C 1
ATOM 732 O O . ALA A 1 99 ? 4.740 -14.154 -5.340 1.00 95.38 99 ALA A O 1
ATOM 733 N N . LEU A 1 100 ? 4.484 -13.981 -7.569 1.00 96.50 100 LEU A N 1
ATOM 734 C CA . LEU A 1 100 ? 3.786 -12.699 -7.515 1.00 96.50 100 LEU A CA 1
ATOM 735 C C . LEU A 1 100 ? 2.321 -12.920 -7.129 1.00 96.50 100 LEU A C 1
ATOM 737 O O . LEU A 1 100 ? 1.624 -13.723 -7.751 1.00 96.50 100 LEU A O 1
ATOM 741 N N . GLY A 1 101 ? 1.863 -12.181 -6.125 1.00 95.31 101 GLY A N 1
ATOM 742 C CA . GLY A 1 101 ? 0.490 -12.187 -5.638 1.00 95.31 101 GLY A CA 1
ATOM 743 C C . GLY A 1 101 ? -0.398 -11.148 -6.325 1.00 95.31 101 GLY A C 1
ATOM 744 O O . GLY A 1 101 ? -0.297 -10.880 -7.526 1.00 95.31 101 GLY A O 1
ATOM 745 N N . THR A 1 102 ? -1.306 -10.564 -5.544 1.00 91.94 102 THR A N 1
ATOM 746 C CA . THR A 1 102 ? -2.300 -9.590 -6.015 1.00 91.94 102 THR A CA 1
ATOM 747 C C . THR A 1 102 ? -1.647 -8.291 -6.475 1.00 91.94 102 THR A C 1
ATOM 749 O O . THR A 1 102 ? -0.728 -7.789 -5.826 1.00 91.94 102 THR A O 1
ATOM 752 N N . SER A 1 103 ? -2.147 -7.720 -7.577 1.00 96.75 103 SER A N 1
ATOM 753 C CA . SER A 1 103 ? -1.725 -6.391 -8.024 1.00 96.75 103 SER A CA 1
ATOM 754 C C . SER A 1 103 ? -2.343 -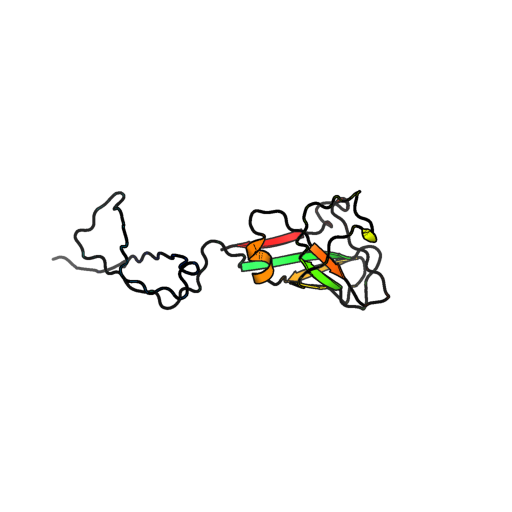5.298 -7.164 1.00 96.75 103 SER A C 1
ATOM 756 O O . SER A 1 103 ? -3.546 -5.304 -6.917 1.00 96.75 103 SER A O 1
ATOM 758 N N . ILE A 1 104 ? -1.502 -4.367 -6.724 1.00 97.75 104 ILE A N 1
ATOM 759 C CA . ILE A 1 104 ? -1.882 -3.238 -5.871 1.00 97.75 104 ILE A CA 1
ATOM 760 C C . ILE A 1 104 ? -1.592 -1.885 -6.522 1.00 97.75 104 ILE A C 1
ATOM 762 O O . ILE A 1 104 ? -1.934 -0.860 -5.946 1.00 97.75 104 ILE A O 1
ATOM 766 N N . GLY A 1 105 ? -0.991 -1.854 -7.709 1.00 98.06 105 GLY A N 1
ATOM 767 C CA . GLY A 1 105 ? -0.728 -0.625 -8.449 1.00 98.06 105 GLY A CA 1
ATOM 768 C C . GLY A 1 105 ? -0.199 -0.909 -9.847 1.00 98.06 105 GLY A C 1
ATOM 769 O O . GLY A 1 105 ? 0.178 -2.038 -10.165 1.00 98.06 105 GLY A O 1
ATOM 770 N N . THR A 1 106 ? -0.143 0.128 -10.676 1.00 97.88 106 THR A N 1
ATOM 771 C CA . THR A 1 106 ? 0.370 0.043 -12.048 1.00 97.88 106 THR A CA 1
ATOM 772 C C . THR A 1 106 ? 1.278 1.223 -12.367 1.00 97.88 106 THR A C 1
ATOM 774 O O . THR A 1 106 ? 0.992 2.353 -11.975 1.00 97.88 106 THR A O 1
ATOM 777 N N . LEU A 1 107 ? 2.342 0.969 -13.120 1.00 98.00 107 LEU A N 1
ATOM 778 C CA . LEU A 1 107 ? 3.257 1.963 -13.673 1.00 98.00 107 LEU A CA 1
ATOM 779 C C . LEU A 1 107 ? 3.242 1.839 -15.199 1.00 98.00 107 LEU A C 1
ATOM 781 O O . LEU A 1 107 ? 3.181 0.734 -15.720 1.00 98.00 107 LEU A O 1
ATOM 785 N N . GLY A 1 108 ? 3.315 2.952 -15.916 1.00 94.19 108 GLY A N 1
ATOM 786 C CA . GLY A 1 108 ? 3.488 2.945 -17.365 1.00 94.19 108 GLY A CA 1
ATOM 787 C C . GLY A 1 108 ? 2.324 3.577 -18.137 1.00 94.19 108 GLY A C 1
ATOM 788 O O . GLY A 1 108 ? 1.196 3.590 -17.635 1.00 94.19 108 GLY A O 1
ATOM 789 N N . PRO A 1 109 ? 2.572 4.097 -19.354 1.00 96.75 109 PRO A N 1
ATOM 790 C CA . PRO A 1 109 ? 3.874 4.172 -20.029 1.00 96.75 109 PRO A CA 1
ATOM 791 C C . PRO A 1 109 ? 4.893 5.056 -19.291 1.00 96.75 109 PRO A C 1
ATOM 793 O O . PRO A 1 109 ? 4.520 5.990 -18.580 1.00 96.75 109 PRO A O 1
ATOM 796 N N . THR A 1 110 ? 6.182 4.752 -19.434 1.00 97.50 110 THR A N 1
ATOM 797 C CA . THR A 1 110 ? 7.288 5.474 -18.801 1.00 97.50 110 THR A CA 1
ATOM 798 C C . THR A 1 110 ? 8.272 6.039 -19.823 1.00 97.50 110 THR A C 1
ATOM 800 O O . THR A 1 110 ? 8.505 5.492 -20.897 1.00 97.50 110 THR A O 1
ATOM 803 N N . THR A 1 111 ? 8.881 7.159 -19.460 1.00 97.38 111 THR A N 1
ATOM 804 C CA . THR A 1 111 ? 9.954 7.846 -20.170 1.00 97.38 111 THR A CA 1
ATOM 805 C C . THR A 1 111 ? 11.234 7.693 -19.374 1.00 97.38 111 THR A C 1
ATOM 807 O O . THR A 1 111 ? 11.190 7.712 -18.149 1.00 97.38 111 THR A O 1
ATOM 810 N N . THR A 1 112 ? 12.377 7.566 -20.039 1.00 97.00 112 THR A N 1
ATOM 811 C CA . THR A 1 112 ? 13.707 7.486 -19.414 1.00 97.00 112 THR A CA 1
ATOM 812 C C . THR A 1 112 ? 13.946 8.633 -18.418 1.00 97.00 112 THR A C 1
ATOM 814 O O . THR A 1 112 ? 13.480 9.755 -18.628 1.00 97.00 112 THR A O 1
ATOM 817 N N . ASN A 1 113 ? 14.695 8.375 -17.341 1.00 96.00 113 ASN A N 1
ATOM 818 C CA . ASN A 1 113 ? 15.130 9.382 -16.366 1.00 96.00 113 ASN A CA 1
ATOM 819 C C . ASN A 1 113 ? 13.983 10.214 -15.743 1.00 96.00 113 ASN A C 1
ATOM 821 O O . ASN A 1 113 ? 14.108 11.428 -15.551 1.00 96.00 113 ASN A O 1
ATOM 825 N N . THR A 1 114 ? 12.856 9.574 -15.430 1.00 97.81 114 THR A N 1
ATOM 826 C CA . THR A 1 114 ? 11.625 10.229 -14.956 1.00 97.81 114 THR A CA 1
ATOM 827 C C . THR A 1 114 ? 11.142 9.594 -13.655 1.00 97.81 114 THR A C 1
ATOM 829 O O . THR A 1 114 ? 11.177 8.376 -13.503 1.00 97.81 114 THR A O 1
ATOM 832 N N . THR A 1 115 ? 10.707 10.419 -12.699 1.00 97.88 115 THR A N 1
ATOM 833 C CA . THR A 1 115 ? 10.134 9.951 -11.426 1.00 97.88 115 THR A CA 1
ATOM 834 C C . THR A 1 115 ? 8.618 9.823 -11.544 1.00 97.88 115 THR A C 1
ATOM 836 O O . THR A 1 115 ? 7.964 10.715 -12.080 1.00 97.88 115 THR A O 1
ATOM 839 N N . TYR A 1 116 ? 8.074 8.741 -10.994 1.00 98.38 116 TYR A N 1
ATOM 840 C CA . TYR A 1 116 ? 6.650 8.429 -10.958 1.00 98.38 116 TYR A CA 1
ATOM 841 C C . TYR A 1 116 ? 6.187 8.234 -9.525 1.00 98.38 116 TYR A C 1
ATOM 843 O O . TYR A 1 116 ? 6.843 7.540 -8.753 1.00 98.38 116 TYR A O 1
ATOM 851 N N . ASN A 1 117 ? 5.027 8.798 -9.201 1.00 98.25 117 ASN A N 1
ATOM 852 C CA . ASN A 1 117 ? 4.311 8.576 -7.952 1.00 98.25 117 ASN A CA 1
ATOM 853 C C . ASN A 1 117 ? 3.143 7.637 -8.249 1.00 98.25 117 ASN A C 1
ATOM 855 O O . ASN A 1 117 ? 2.160 8.055 -8.855 1.00 98.25 117 ASN A O 1
ATOM 859 N N . ILE A 1 118 ? 3.277 6.372 -7.865 1.00 98.56 118 ILE A N 1
ATOM 860 C CA . ILE A 1 118 ? 2.303 5.314 -8.129 1.00 98.56 118 ILE A CA 1
ATOM 861 C C . ILE A 1 118 ? 1.432 5.136 -6.883 1.00 98.56 118 ILE A C 1
ATOM 863 O O . ILE A 1 118 ? 1.942 4.663 -5.862 1.00 98.56 118 ILE A O 1
ATOM 867 N N . PRO A 1 119 ? 0.138 5.492 -6.931 1.00 98.12 119 PRO A N 1
ATOM 868 C CA . PRO A 1 119 ? -0.784 5.165 -5.855 1.00 98.12 119 PRO A CA 1
ATOM 869 C C . PRO A 1 119 ? -0.897 3.647 -5.711 1.00 98.12 119 PRO A C 1
ATOM 871 O O . PRO A 1 119 ? -1.053 2.933 -6.705 1.00 98.12 119 PRO A O 1
ATOM 874 N N . LEU A 1 120 ? -0.823 3.162 -4.474 1.00 98.00 120 LEU A N 1
ATOM 875 C CA . LEU A 1 120 ? -1.032 1.761 -4.140 1.00 98.00 120 LEU A CA 1
ATOM 876 C C . LEU A 1 120 ? -2.392 1.562 -3.468 1.00 98.00 120 LEU A C 1
ATOM 878 O O . LEU A 1 120 ? -2.870 2.403 -2.706 1.00 98.00 120 LEU A O 1
ATOM 882 N N . THR A 1 121 ? -2.997 0.408 -3.726 1.00 96.00 121 THR A N 1
ATOM 883 C CA . THR A 1 121 ? -4.252 -0.017 -3.109 1.00 96.00 121 THR A CA 1
ATOM 884 C C . THR A 1 121 ? -4.014 -0.326 -1.634 1.00 96.00 121 THR A C 1
ATOM 886 O O . THR A 1 121 ? -3.453 -1.363 -1.282 1.00 96.00 121 THR A O 1
ATOM 889 N N . VAL A 1 122 ? -4.469 0.581 -0.772 1.00 92.62 122 VAL A N 1
ATOM 890 C CA . VAL A 1 122 ? -4.283 0.554 0.686 1.00 92.62 122 VAL A CA 1
ATOM 891 C C . VAL A 1 122 ? -4.727 -0.758 1.329 1.00 92.62 122 VAL A C 1
ATOM 893 O O . VAL A 1 122 ? -4.002 -1.303 2.155 1.00 92.62 122 VAL A O 1
ATOM 896 N N . SER A 1 123 ? -5.878 -1.306 0.929 1.00 88.81 123 SER A N 1
ATOM 897 C CA . SER A 1 123 ? -6.415 -2.541 1.519 1.00 88.81 123 SER A CA 1
ATOM 898 C C . SER A 1 123 ? -5.519 -3.764 1.300 1.00 88.81 123 SER A C 1
ATOM 900 O O . SER A 1 123 ? -5.660 -4.753 2.007 1.00 88.81 123 SER A O 1
ATOM 902 N N . GLY A 1 124 ? -4.607 -3.717 0.323 1.00 88.88 124 GLY A N 1
ATOM 903 C CA . GLY A 1 124 ? -3.596 -4.756 0.126 1.00 88.88 124 GLY A CA 1
ATOM 904 C C . GLY A 1 124 ? -2.395 -4.632 1.068 1.00 88.88 124 GLY A C 1
ATOM 905 O O . GLY A 1 124 ? -1.659 -5.594 1.222 1.00 88.88 124 GLY A O 1
ATOM 906 N N . LEU A 1 125 ? -2.188 -3.473 1.699 1.00 91.06 125 LEU A N 1
ATOM 907 C CA . LEU A 1 125 ? -1.024 -3.182 2.544 1.00 91.06 125 LEU A CA 1
ATOM 908 C C . LEU A 1 125 ? -1.341 -3.213 4.041 1.00 91.06 125 LEU A C 1
ATOM 910 O O . LEU A 1 125 ? -0.425 -3.234 4.856 1.00 91.06 125 LEU A O 1
ATOM 914 N N . THR A 1 126 ? -2.618 -3.214 4.429 1.00 84.81 126 THR A N 1
ATOM 915 C CA . THR A 1 126 ? -3.014 -3.176 5.846 1.00 84.81 126 THR A CA 1
ATOM 916 C C . THR A 1 126 ? -2.478 -4.364 6.643 1.00 84.81 126 THR A C 1
ATOM 918 O O . THR A 1 126 ? -2.133 -4.199 7.807 1.00 84.81 126 THR A O 1
ATOM 921 N N . GLY A 1 127 ? -2.374 -5.544 6.020 1.00 84.44 127 GLY A N 1
ATOM 922 C CA . GLY A 1 127 ? -1.792 -6.741 6.643 1.00 84.44 127 GLY A CA 1
ATOM 923 C C . GLY A 1 127 ? -0.264 -6.724 6.747 1.00 84.44 127 GLY A C 1
ATOM 924 O O . GLY A 1 127 ? 0.293 -7.551 7.453 1.00 84.44 127 GLY A O 1
ATOM 925 N N . GLU A 1 128 ? 0.399 -5.778 6.080 1.00 88.19 128 GLU A N 1
ATOM 926 C CA . GLU A 1 128 ? 1.863 -5.672 6.008 1.00 88.19 128 GLU A CA 1
ATOM 927 C C . GLU A 1 128 ? 2.425 -4.655 7.022 1.00 88.19 128 GLU A C 1
ATOM 929 O O . GLU A 1 128 ? 3.637 -4.462 7.139 1.00 88.19 128 GLU A O 1
ATOM 934 N N . LEU A 1 129 ? 1.557 -3.975 7.780 1.00 86.19 129 LEU A N 1
ATOM 935 C CA . LEU A 1 129 ? 1.981 -3.037 8.816 1.00 86.19 129 LEU A CA 1
ATOM 936 C C . LEU A 1 129 ? 2.705 -3.763 9.956 1.00 86.19 129 LEU A C 1
ATOM 938 O O . LEU A 1 129 ? 2.164 -4.663 10.591 1.00 86.19 129 LEU A O 1
ATOM 942 N N . GLY A 1 130 ? 3.921 -3.307 10.262 1.00 86.81 130 GLY A N 1
ATOM 943 C CA . GLY A 1 130 ? 4.745 -3.870 11.336 1.00 86.81 130 GLY A CA 1
ATOM 944 C C . GLY A 1 130 ? 5.605 -5.067 10.921 1.00 86.81 130 GLY A C 1
ATOM 945 O O . GLY A 1 130 ? 6.294 -5.624 11.774 1.00 86.81 130 GLY A O 1
ATOM 946 N N . GLN A 1 131 ? 5.613 -5.432 9.636 1.00 89.69 131 GLN A N 1
ATOM 947 C CA . GLN A 1 131 ? 6.446 -6.500 9.077 1.00 89.69 131 GLN A CA 1
ATOM 948 C C . GLN A 1 131 ? 7.257 -6.021 7.861 1.00 89.69 131 GLN A C 1
ATOM 950 O O . GLN A 1 131 ? 7.253 -4.836 7.518 1.00 89.69 131 GLN A O 1
ATOM 955 N N . GLN A 1 132 ? 8.035 -6.928 7.263 1.00 92.00 132 GLN A N 1
ATOM 956 C CA . GLN A 1 132 ? 8.689 -6.648 5.985 1.00 92.00 132 GLN A CA 1
ATOM 957 C C . GLN A 1 132 ? 7.637 -6.603 4.876 1.00 92.00 132 GLN A C 1
ATOM 959 O O . GLN A 1 132 ? 6.634 -7.297 4.946 1.00 92.00 132 GLN A O 1
ATOM 964 N N . LEU A 1 133 ? 7.880 -5.768 3.867 1.00 93.19 133 LEU A N 1
ATOM 965 C CA . LEU A 1 133 ? 7.046 -5.681 2.677 1.00 93.19 133 LEU A CA 1
ATOM 966 C C . LEU A 1 133 ? 7.890 -6.058 1.466 1.00 93.19 133 LEU A C 1
ATOM 968 O O . LEU A 1 133 ? 8.798 -5.310 1.088 1.00 93.19 133 LEU A O 1
ATOM 972 N N . SER A 1 134 ? 7.535 -7.159 0.811 1.00 94.50 134 SER A N 1
ATOM 973 C CA . SER A 1 134 ? 8.082 -7.514 -0.494 1.00 94.50 134 SER A CA 1
ATOM 974 C C . SER A 1 134 ? 7.113 -7.141 -1.618 1.00 94.50 134 SER A C 1
ATOM 976 O O . SER A 1 134 ? 5.927 -7.477 -1.611 1.00 94.50 134 SER A O 1
ATOM 978 N N . LEU A 1 135 ? 7.642 -6.448 -2.627 1.00 96.00 135 LEU A N 1
ATOM 979 C CA . LEU A 1 135 ? 6.923 -6.083 -3.845 1.00 96.00 135 LEU A CA 1
ATOM 980 C C . LEU A 1 135 ? 7.649 -6.648 -5.059 1.00 96.00 135 LEU A C 1
ATOM 982 O O . LEU A 1 135 ? 8.874 -6.607 -5.146 1.00 96.00 135 LEU A O 1
ATOM 986 N N . GLY A 1 136 ? 6.874 -7.120 -6.026 1.00 95.69 136 GLY A N 1
ATOM 987 C CA . GLY A 1 136 ? 7.367 -7.533 -7.330 1.00 95.69 136 GLY A CA 1
ATOM 988 C C . GLY A 1 136 ? 6.646 -6.804 -8.454 1.00 95.69 136 GLY A C 1
ATOM 989 O O . GLY A 1 136 ? 5.593 -6.195 -8.255 1.00 95.69 136 GLY A O 1
ATOM 990 N N . MET A 1 137 ? 7.227 -6.866 -9.648 1.00 95.81 137 MET A N 1
ATOM 991 C CA . MET A 1 137 ? 6.680 -6.235 -10.840 1.00 95.81 137 MET A CA 1
ATOM 992 C C . MET A 1 137 ? 6.656 -7.231 -11.996 1.00 95.81 137 MET A C 1
ATOM 994 O O . MET A 1 137 ? 7.639 -7.936 -12.224 1.00 95.81 137 MET A O 1
ATOM 998 N N . ASP A 1 138 ? 5.549 -7.279 -12.731 1.00 95.56 138 ASP A N 1
ATOM 999 C CA . ASP A 1 138 ? 5.477 -7.965 -14.021 1.00 95.56 138 ASP A CA 1
ATOM 1000 C C . ASP A 1 138 ? 4.932 -7.054 -15.120 1.00 95.56 138 ASP A C 1
ATOM 1002 O O . ASP A 1 138 ? 4.429 -5.959 -14.875 1.00 95.56 138 ASP A O 1
ATOM 1006 N N . THR A 1 139 ? 5.089 -7.500 -16.360 1.00 95.25 139 THR A N 1
ATOM 1007 C CA . THR A 1 139 ? 4.609 -6.815 -17.556 1.00 95.25 139 THR A CA 1
ATOM 1008 C C . THR A 1 139 ? 4.385 -7.850 -18.653 1.00 95.25 139 THR A C 1
ATOM 1010 O O . THR A 1 139 ? 5.075 -8.869 -18.702 1.00 95.25 139 THR A O 1
ATOM 1013 N N . SER A 1 140 ? 3.421 -7.596 -19.537 1.00 92.12 140 SER A N 1
ATOM 1014 C CA . SER A 1 140 ? 3.276 -8.331 -20.801 1.00 92.12 140 SER A CA 1
ATOM 1015 C C . SER A 1 140 ? 3.947 -7.611 -21.974 1.00 92.12 140 SER A C 1
ATOM 1017 O O . SER A 1 140 ? 3.854 -8.076 -23.109 1.00 92.12 140 SER A O 1
ATOM 1019 N N . SER A 1 141 ? 4.565 -6.452 -21.725 1.00 92.56 141 SER A N 1
ATOM 1020 C CA . SER A 1 141 ? 5.306 -5.709 -22.740 1.00 92.56 141 SER A CA 1
ATOM 1021 C C . SER A 1 141 ? 6.578 -6.448 -23.140 1.00 92.56 141 SER A C 1
ATOM 1023 O O . SER A 1 141 ? 7.232 -7.073 -22.308 1.00 92.56 141 SER A O 1
ATOM 1025 N N . GLY A 1 142 ? 6.934 -6.349 -24.420 1.00 91.81 142 GLY A N 1
ATOM 1026 C CA . GLY A 1 142 ? 8.192 -6.877 -24.948 1.00 91.81 142 GLY A CA 1
ATOM 1027 C C . GLY A 1 142 ? 9.376 -5.914 -24.815 1.00 91.81 142 GLY A C 1
ATOM 1028 O O . GLY A 1 142 ? 10.495 -6.306 -25.137 1.00 91.81 142 GLY A O 1
ATOM 1029 N N . ASP A 1 143 ? 9.144 -4.669 -24.386 1.00 92.12 143 ASP A N 1
ATOM 1030 C CA . ASP A 1 143 ? 10.204 -3.692 -24.120 1.00 92.12 143 ASP A CA 1
ATOM 1031 C C . ASP A 1 143 ? 10.693 -3.739 -22.662 1.00 92.12 143 ASP A C 1
ATOM 1033 O O . ASP A 1 143 ? 10.015 -4.238 -21.763 1.00 92.12 143 ASP A O 1
ATOM 1037 N N . GLY A 1 144 ? 11.920 -3.263 -22.440 1.00 88.75 144 GLY A N 1
ATOM 1038 C CA . GLY A 1 144 ? 12.541 -3.211 -21.118 1.00 88.75 144 GLY A CA 1
ATOM 1039 C C . GLY A 1 144 ? 12.237 -1.907 -20.381 1.00 88.75 144 GLY A C 1
ATOM 1040 O O . GLY A 1 144 ? 12.061 -0.860 -21.001 1.00 88.75 144 GLY A O 1
ATOM 1041 N N . LEU A 1 145 ? 12.224 -1.974 -19.050 1.00 96.06 145 LEU A N 1
ATOM 1042 C CA . LEU A 1 145 ? 12.230 -0.813 -18.165 1.00 96.06 145 LEU A CA 1
ATOM 1043 C C . LEU A 1 145 ? 13.358 -0.973 -17.149 1.00 96.06 145 LEU A C 1
ATOM 1045 O O . LEU A 1 145 ? 13.308 -1.863 -16.301 1.00 96.06 145 LEU A O 1
ATOM 1049 N N . ASP A 1 146 ? 14.331 -0.071 -17.195 1.00 96.62 146 ASP A N 1
ATOM 1050 C CA . ASP A 1 146 ? 15.344 0.046 -16.154 1.00 96.62 146 ASP A CA 1
ATOM 1051 C C . ASP A 1 146 ? 14.833 0.972 -15.054 1.00 96.62 146 ASP A C 1
ATOM 1053 O O . ASP A 1 146 ? 14.364 2.077 -15.329 1.00 96.62 146 ASP A O 1
ATOM 1057 N N . LEU A 1 147 ? 14.967 0.555 -13.798 1.00 97.06 147 LEU A N 1
ATOM 1058 C CA . LEU A 1 147 ? 14.620 1.362 -12.631 1.00 97.06 147 LEU A CA 1
ATOM 1059 C C . LEU A 1 147 ? 15.862 1.618 -11.780 1.00 97.06 147 LEU A C 1
ATOM 1061 O O . LEU A 1 147 ? 16.741 0.764 -11.659 1.00 97.06 147 LEU A O 1
ATOM 1065 N N . ASN A 1 148 ? 15.920 2.787 -11.148 1.00 97.44 148 ASN A N 1
ATOM 1066 C CA . ASN A 1 148 ? 16.937 3.060 -10.141 1.00 97.44 148 ASN A CA 1
ATOM 1067 C C . ASN A 1 148 ? 16.769 2.118 -8.937 1.00 97.44 148 ASN A C 1
ATOM 1069 O O . ASN A 1 148 ? 15.658 1.910 -8.448 1.00 97.44 148 ASN A O 1
ATOM 1073 N N . SER A 1 149 ? 17.885 1.587 -8.433 1.00 94.88 149 SER A N 1
AT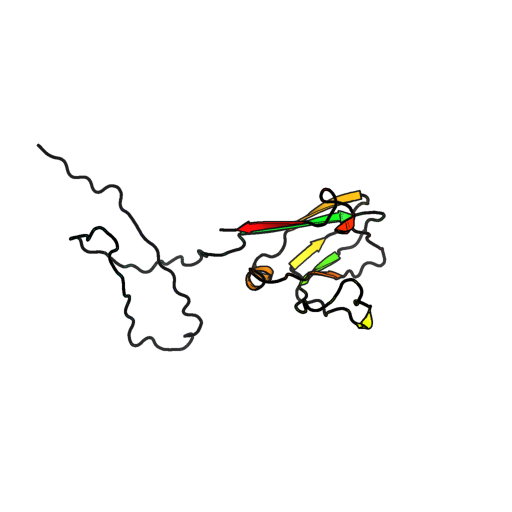OM 1074 C CA . SER A 1 149 ? 17.928 0.789 -7.204 1.00 94.88 149 SER A CA 1
ATOM 1075 C C . SER A 1 149 ? 18.216 1.662 -5.977 1.00 94.88 149 SER A C 1
ATOM 1077 O O . SER A 1 149 ? 18.467 2.865 -6.090 1.00 94.88 149 SER A O 1
ATOM 1079 N N . LYS A 1 150 ? 18.235 1.045 -4.787 1.00 93.19 150 LYS A N 1
ATOM 1080 C CA . LYS A 1 150 ? 18.649 1.707 -3.538 1.00 93.19 150 LYS A CA 1
ATOM 1081 C C . LYS A 1 150 ? 20.074 2.286 -3.597 1.00 93.19 150 LYS A C 1
ATOM 1083 O O . LYS A 1 150 ? 20.351 3.297 -2.959 1.00 93.19 150 LYS A O 1
ATOM 1088 N N . GLU A 1 151 ? 20.945 1.698 -4.420 1.00 94.62 151 GLU A N 1
ATOM 1089 C CA . GLU A 1 151 ? 22.347 2.108 -4.583 1.00 94.62 151 GLU A CA 1
ATOM 1090 C C . GLU A 1 151 ? 22.501 3.401 -5.399 1.00 94.62 151 GLU A C 1
ATOM 1092 O O . GLU A 1 151 ? 23.572 4.001 -5.428 1.00 94.62 151 GLU A O 1
ATOM 1097 N N . ALA A 1 152 ? 21.428 3.888 -6.033 1.00 93.50 152 ALA A N 1
ATOM 1098 C CA . ALA A 1 152 ? 21.440 5.155 -6.766 1.00 93.50 152 ALA A CA 1
ATOM 1099 C C . ALA A 1 152 ? 21.438 6.402 -5.853 1.00 93.50 152 ALA A C 1
ATOM 1101 O O . ALA A 1 152 ? 21.353 7.531 -6.344 1.00 93.50 152 ALA A O 1
ATOM 1102 N N . GLY A 1 153 ? 21.513 6.211 -4.532 1.00 93.94 153 GLY A N 1
ATOM 1103 C CA . GLY A 1 153 ? 21.477 7.269 -3.527 1.00 93.94 153 GLY A CA 1
ATOM 1104 C C . GLY A 1 153 ? 20.057 7.719 -3.172 1.00 93.94 153 GLY A C 1
ATOM 1105 O O . GLY A 1 153 ? 19.102 7.528 -3.922 1.00 93.94 153 GLY A O 1
ATOM 1106 N N . SER A 1 154 ? 19.907 8.364 -2.013 1.00 90.50 154 SER A N 1
ATOM 1107 C CA . SER A 1 154 ? 18.603 8.684 -1.399 1.00 90.50 154 SER A CA 1
ATOM 1108 C C . SER A 1 154 ? 17.690 9.596 -2.230 1.00 90.50 154 SER A C 1
ATOM 1110 O O . SER A 1 154 ? 16.475 9.626 -2.016 1.00 90.50 154 SER A O 1
ATOM 1112 N N . THR A 1 155 ? 18.240 10.347 -3.184 1.00 91.62 155 THR A N 1
ATOM 1113 C CA . THR A 1 155 ? 17.456 11.189 -4.099 1.00 91.62 155 THR A CA 1
ATOM 1114 C C . THR A 1 155 ? 16.759 10.365 -5.180 1.00 91.62 155 THR A C 1
ATOM 1116 O O . THR A 1 155 ? 15.653 10.719 -5.579 1.00 91.62 155 THR A O 1
ATOM 1119 N N . LEU A 1 156 ? 17.386 9.281 -5.645 1.00 93.75 156 LEU A N 1
ATOM 1120 C CA . LEU A 1 156 ? 16.940 8.511 -6.812 1.00 93.75 156 LEU A CA 1
ATOM 1121 C C . LEU A 1 156 ? 16.450 7.101 -6.465 1.00 93.75 156 LEU A C 1
ATOM 1123 O O . LEU A 1 156 ? 15.810 6.467 -7.300 1.00 93.75 156 LEU A O 1
ATOM 1127 N N . ALA A 1 157 ? 16.758 6.616 -5.263 1.00 96.50 157 ALA A N 1
ATOM 1128 C CA . ALA A 1 157 ? 16.297 5.334 -4.760 1.00 96.50 157 ALA A CA 1
ATOM 1129 C C . ALA A 1 157 ? 14.758 5.265 -4.699 1.00 96.50 157 ALA A C 1
ATOM 1131 O O . ALA A 1 157 ? 14.113 6.287 -4.431 1.00 96.50 157 ALA A O 1
ATOM 1132 N N . PRO A 1 158 ? 14.170 4.067 -4.883 1.00 97.75 158 PRO A N 1
ATOM 1133 C CA . PRO A 1 158 ? 12.754 3.825 -4.635 1.00 97.75 158 PRO A CA 1
ATOM 1134 C C . PRO A 1 158 ? 12.322 4.273 -3.235 1.00 97.75 158 PRO A C 1
ATOM 1136 O O . PRO A 1 158 ? 13.058 4.083 -2.265 1.00 97.75 158 PRO A O 1
ATOM 1139 N N . LYS A 1 159 ? 11.119 4.845 -3.116 1.00 97.44 159 LYS A N 1
ATOM 1140 C CA . LYS A 1 159 ? 10.545 5.260 -1.823 1.00 97.44 159 LYS A CA 1
ATOM 1141 C C . LYS A 1 159 ? 9.114 4.786 -1.694 1.00 97.44 159 LYS A C 1
ATOM 1143 O O . LYS A 1 159 ? 8.321 4.994 -2.604 1.00 97.44 159 LYS A O 1
ATOM 1148 N N . LEU A 1 160 ? 8.767 4.238 -0.539 1.00 96.75 160 LEU A N 1
ATOM 1149 C CA . LEU A 1 160 ? 7.377 4.058 -0.145 1.00 96.75 160 LEU A CA 1
ATOM 1150 C C . LEU A 1 160 ? 6.996 5.198 0.798 1.00 96.75 160 LEU A C 1
ATOM 1152 O O . LEU A 1 160 ? 7.621 5.377 1.840 1.00 96.75 160 LEU A O 1
ATOM 1156 N N . VAL A 1 161 ? 5.996 5.985 0.412 1.00 96.56 161 VAL A N 1
ATOM 1157 C CA . VAL A 1 161 ? 5.448 7.065 1.236 1.00 96.56 161 VAL A CA 1
ATOM 1158 C C . VAL A 1 161 ? 4.078 6.637 1.730 1.00 96.56 161 VAL A C 1
ATOM 1160 O O . VAL A 1 161 ? 3.206 6.332 0.918 1.00 96.56 161 VAL A O 1
ATOM 1163 N N . LEU A 1 162 ? 3.910 6.618 3.050 1.00 94.25 162 LEU A N 1
ATOM 1164 C CA . LEU A 1 162 ? 2.660 6.274 3.717 1.00 94.25 162 LEU A CA 1
ATOM 1165 C C . LEU A 1 162 ? 2.107 7.499 4.448 1.00 94.25 162 LEU A C 1
ATOM 1167 O O . LEU A 1 162 ? 2.862 8.237 5.084 1.00 94.25 162 LEU A O 1
ATOM 1171 N N . THR A 1 163 ? 0.794 7.680 4.386 1.00 92.56 163 THR A N 1
ATOM 1172 C CA . THR A 1 163 ? 0.040 8.514 5.329 1.00 92.56 163 THR A CA 1
ATOM 1173 C C . THR A 1 163 ? -0.710 7.573 6.256 1.00 92.56 163 THR A C 1
ATOM 1175 O O . THR A 1 163 ? -1.312 6.616 5.771 1.00 92.56 163 THR A O 1
ATOM 1178 N N . LEU A 1 164 ? -0.633 7.808 7.562 1.00 87.69 164 LEU A N 1
ATOM 1179 C CA . LEU A 1 164 ? -1.248 6.978 8.597 1.00 87.69 164 LEU A CA 1
ATOM 1180 C C . LEU A 1 164 ? -2.228 7.832 9.410 1.00 87.69 164 LEU A C 1
ATOM 1182 O O . LEU A 1 164 ? -1.994 9.036 9.540 1.00 87.69 164 LEU A O 1
ATOM 1186 N N . SER A 1 165 ? -3.273 7.194 9.939 1.00 75.38 165 SER A N 1
ATOM 1187 C CA . SER A 1 165 ? -4.289 7.794 10.821 1.00 75.38 165 SER A CA 1
ATOM 1188 C C . SER A 1 165 ? -3.833 7.898 12.272 1.00 75.38 165 SER A C 1
ATOM 1190 O O . SER A 1 165 ? -3.217 6.905 12.728 1.00 75.38 165 SER A O 1
#

pLDDT: mean 87.22, std 13.35, range [21.62, 98.56]

Radius of gyration: 24.92 Å; chains: 1; bounding box: 50×56×65 Å

Sequence (165 aa):
MLGVDNSPVEVTYLKFDLSAYAGRTIQSATLQLRSAGSGSTGTQNIKLVADDTWTETGIESATLQLRSAGSGSTGTQNIKLVADDTWTETGITYSLRPALGTSIGTLGPTTTNTTYNIPLTVSGLTGELGQQLSLGMDTSSGDGLDLNSKEAGSTLAPKLVLTLS

Secondary structure (DSSP, 8-state):
------------------GGGTT-------------S----S-------S-----SS-EEEEEEEEEB-S---SS-EEEEEE------TTT--TTTPPPP--EEEEE-S--TT-EEEEE--GGGTGGGTTS--EEEEEE--SS---B--GGG-TTTS-EEEEEE-